Protein AF-A0A834I1A9-F1 (afdb_monomer_lite)

pLDDT: mean 93.48, std 6.76, range [63.28, 98.25]

Radius of gyration: 13.81 Å; chains: 1; bounding box: 37×18×41 Å

InterPro domains:
  IPR029058 Alpha/Beta hydrolase fold [G3DSA:3.40.50.1820] (1-74)
  IPR029058 Alpha/Beta hydrolase fold [SSF53474] (6-65)

Secondary structure (DSSP, 8-state):
-TTTSPPPP-TT-THHHHTTT--TTSPEEEEE--TT--TTSTTHHHHHHHHHHHS--EEEEE--TTTSPPP---

Foldseek 3Di:
DCLVPNQDDDPVDPVSCVVHPDDPVAAEDEAEDAAQDFCPDPPNNVVSVVVVVVHDYHYHYDGPCVVRYHPPPD

Structure (mmCIF, N/CA/C/O backbone):
data_AF-A0A834I1A9-F1
#
_entry.id   AF-A0A834I1A9-F1
#
loop_
_atom_site.group_PDB
_atom_site.id
_atom_site.type_symbol
_atom_site.label_atom_id
_atom_site.label_alt_id
_atom_site.label_comp_id
_atom_site.label_asym_id
_atom_site.label_entity_id
_atom_site.label_seq_id
_atom_site.pdbx_PDB_ins_code
_atom_site.Cartn_x
_atom_site.Cartn_y
_atom_site.Cartn_z
_atom_site.occupancy
_atom_site.B_iso_or_equiv
_atom_site.auth_seq_id
_atom_site.auth_comp_id
_atom_site.auth_asym_id
_atom_site.auth_atom_id
_atom_site.pdbx_PDB_model_num
ATOM 1 N N . ARG A 1 1 ? -8.692 12.035 3.019 1.00 66.81 1 ARG A N 1
ATOM 2 C CA . ARG A 1 1 ? -7.298 12.280 3.468 1.00 66.81 1 ARG A CA 1
ATOM 3 C C . ARG A 1 1 ? -6.357 11.178 2.985 1.00 66.81 1 ARG A C 1
ATOM 5 O O . ARG A 1 1 ? -5.498 11.478 2.170 1.00 66.81 1 ARG A O 1
ATOM 12 N N . THR A 1 2 ? -6.588 9.915 3.364 1.00 84.25 2 THR A N 1
ATOM 13 C CA . THR A 1 2 ? -5.728 8.767 2.995 1.00 84.25 2 THR A CA 1
ATOM 14 C C . THR A 1 2 ? -5.608 8.480 1.493 1.00 84.25 2 THR A C 1
ATOM 16 O O . THR A 1 2 ? -4.649 7.853 1.065 1.00 84.25 2 THR A O 1
ATOM 19 N N . GLN A 1 3 ? -6.543 8.978 0.674 1.00 82.00 3 GLN A N 1
ATOM 20 C CA . GLN A 1 3 ? -6.453 8.938 -0.793 1.00 82.00 3 GLN A CA 1
ATOM 21 C C . GLN A 1 3 ? -5.202 9.623 -1.356 1.00 82.00 3 GLN A C 1
ATOM 23 O O . GLN A 1 3 ? -4.622 9.123 -2.315 1.00 82.00 3 GLN A O 1
ATOM 28 N N . GLN A 1 4 ? -4.812 10.760 -0.773 1.00 86.56 4 GLN A N 1
ATOM 29 C CA . GLN A 1 4 ? -3.685 11.576 -1.236 1.00 86.56 4 GLN A CA 1
ATOM 30 C C . GLN A 1 4 ? -2.452 11.374 -0.344 1.00 86.56 4 GLN A C 1
ATOM 32 O O . GLN A 1 4 ? -1.332 11.281 -0.838 1.00 86.56 4 GLN A O 1
ATOM 37 N N . GLU A 1 5 ? -2.669 11.229 0.966 1.00 92.00 5 GLU A N 1
ATOM 38 C CA . GLU A 1 5 ? -1.623 11.013 1.969 1.00 92.00 5 GLU A CA 1
ATOM 39 C C . GLU A 1 5 ? -1.819 9.646 2.644 1.00 92.00 5 GLU A C 1
ATOM 41 O O . GLU A 1 5 ? -2.575 9.559 3.615 1.00 92.00 5 GLU A O 1
ATOM 46 N N . PRO A 1 6 ? -1.213 8.560 2.131 1.00 93.88 6 PRO A N 1
ATOM 47 C CA . PRO A 1 6 ? -1.386 7.235 2.713 1.00 93.88 6 PRO A CA 1
ATOM 48 C C . PRO A 1 6 ? -0.654 7.102 4.052 1.00 93.88 6 PRO A C 1
ATOM 50 O O . PRO A 1 6 ? 0.362 7.752 4.296 1.00 93.88 6 PRO A O 1
ATOM 53 N N . GLU A 1 7 ? -1.137 6.185 4.883 1.00 96.06 7 GLU A N 1
ATOM 54 C CA . GLU A 1 7 ? -0.448 5.738 6.093 1.00 96.06 7 GLU A CA 1
ATOM 55 C C . GLU A 1 7 ? 0.329 4.453 5.783 1.00 96.06 7 GLU A C 1
ATOM 57 O O . GLU A 1 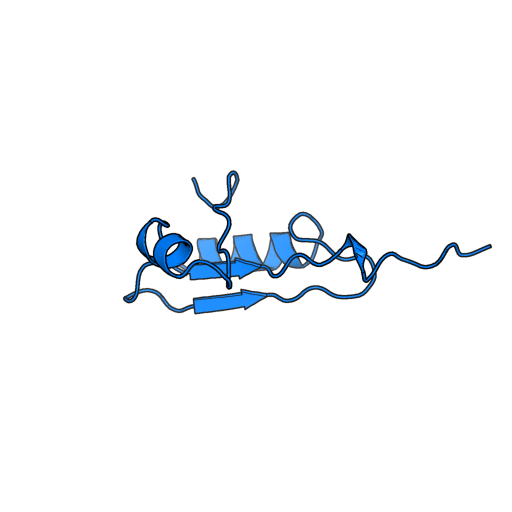7 ? -0.159 3.581 5.059 1.00 96.06 7 GLU A O 1
ATOM 62 N N . LEU A 1 8 ? 1.546 4.331 6.313 1.00 95.94 8 LEU A N 1
ATOM 63 C CA . LEU A 1 8 ? 2.338 3.115 6.167 1.00 95.94 8 LEU A CA 1
ATOM 64 C C . LEU A 1 8 ? 1.836 2.054 7.153 1.00 95.94 8 LEU A C 1
ATOM 66 O O . LEU A 1 8 ? 1.930 2.241 8.365 1.00 95.94 8 LEU A O 1
ATOM 70 N N . LEU A 1 9 ? 1.365 0.927 6.621 1.00 97.00 9 LEU A N 1
ATOM 71 C CA . LEU A 1 9 ? 1.147 -0.291 7.395 1.00 97.00 9 LEU A CA 1
ATOM 72 C C . LEU A 1 9 ? 2.429 -1.124 7.367 1.00 97.00 9 LEU A C 1
ATOM 74 O O . LEU A 1 9 ? 2.880 -1.550 6.305 1.00 97.00 9 LEU A O 1
ATOM 78 N N . ASP A 1 10 ? 3.018 -1.330 8.537 1.00 96.94 10 ASP A N 1
ATOM 79 C CA . ASP A 1 10 ? 4.284 -2.026 8.730 1.00 96.94 10 ASP A CA 1
ATOM 80 C C . ASP A 1 10 ? 4.009 -3.428 9.277 1.00 96.94 10 ASP A C 1
ATOM 82 O O . ASP A 1 10 ? 3.563 -3.604 10.409 1.00 96.94 10 ASP A O 1
ATOM 86 N N . THR A 1 11 ? 4.279 -4.449 8.467 1.00 95.19 11 THR A N 1
ATOM 87 C CA . THR A 1 11 ? 3.997 -5.848 8.820 1.00 95.19 11 THR A CA 1
ATOM 88 C C . THR A 1 11 ? 4.867 -6.378 9.958 1.00 95.19 11 THR A C 1
ATOM 90 O O . THR A 1 11 ? 4.580 -7.450 10.483 1.00 95.19 11 THR A O 1
ATOM 93 N N . THR A 1 12 ? 5.929 -5.662 10.336 1.00 97.75 12 THR A N 1
ATOM 94 C CA . THR A 1 12 ? 6.785 -6.009 11.484 1.00 97.75 12 THR A CA 1
ATOM 95 C C . THR A 1 12 ? 6.320 -5.358 12.787 1.00 97.75 12 THR A C 1
ATOM 97 O O . THR A 1 12 ? 6.845 -5.673 13.854 1.00 97.75 12 THR A O 1
ATOM 100 N N . ARG A 1 13 ? 5.329 -4.462 12.705 1.00 97.75 13 ARG A N 1
ATOM 101 C CA . ARG A 1 13 ? 4.844 -3.620 13.799 1.00 97.75 13 ARG A CA 1
ATOM 102 C C . ARG A 1 13 ? 3.323 -3.585 13.808 1.00 97.75 13 ARG A C 1
ATOM 104 O O . ARG A 1 13 ? 2.697 -2.778 13.116 1.00 97.75 13 ARG A O 1
ATOM 111 N N . GLU A 1 14 ? 2.722 -4.480 14.588 1.00 96.50 14 GLU A N 1
ATOM 112 C CA . GLU A 1 14 ? 1.265 -4.659 14.658 1.00 96.50 14 GLU A CA 1
ATOM 113 C C . GLU A 1 14 ? 0.529 -3.356 15.015 1.00 96.50 14 GLU A C 1
ATOM 115 O O . GLU A 1 14 ? -0.553 -3.075 14.493 1.00 96.50 14 GLU A O 1
ATOM 120 N N . GLU A 1 15 ? 1.146 -2.498 15.833 1.00 97.44 15 GLU A N 1
ATOM 121 C CA . GLU A 1 15 ? 0.585 -1.207 16.221 1.00 97.44 15 GLU A CA 1
ATOM 122 C C . GLU A 1 15 ? 0.371 -0.257 15.036 1.00 97.44 15 GLU A C 1
ATOM 124 O O . GLU A 1 15 ? -0.481 0.627 15.117 1.00 97.44 15 GLU A O 1
ATOM 129 N N . SER A 1 16 ? 1.082 -0.447 13.918 1.00 97.88 16 SER A N 1
ATOM 130 C CA . SER A 1 16 ? 0.868 0.346 12.701 1.00 97.88 16 SE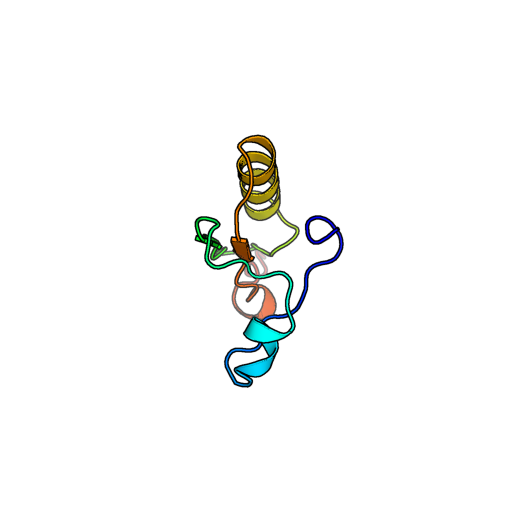R A CA 1
ATOM 131 C C . SER A 1 16 ? -0.544 0.174 12.135 1.00 97.88 16 SER A C 1
ATOM 133 O O . SER A 1 16 ? -1.113 1.136 11.624 1.00 97.88 16 SER A O 1
ATOM 135 N N . LEU A 1 17 ? -1.151 -1.009 12.290 1.00 96.00 17 LEU A N 1
ATOM 136 C CA . LEU A 1 17 ? -2.532 -1.250 11.882 1.00 96.00 17 LEU A CA 1
ATOM 137 C C . LEU A 1 17 ? -3.510 -0.536 12.816 1.00 96.00 17 LEU A C 1
ATOM 139 O O . LEU A 1 17 ? -4.409 0.157 12.343 1.00 96.00 17 LEU A O 1
ATOM 143 N N . TYR A 1 18 ? -3.327 -0.679 14.130 1.00 95.69 18 TYR A N 1
ATOM 144 C CA . TYR A 1 18 ? -4.244 -0.108 15.123 1.00 95.69 18 TYR A CA 1
ATOM 145 C C . TYR A 1 18 ? -4.170 1.418 15.218 1.00 95.69 18 TYR A C 1
ATOM 147 O O . TYR A 1 18 ? -5.170 2.050 15.551 1.00 95.69 18 TYR A O 1
ATOM 155 N N . ASN A 1 19 ? -3.014 2.005 14.900 1.00 96.38 19 ASN A N 1
ATOM 156 C CA . ASN A 1 19 ? -2.810 3.454 14.884 1.00 96.38 19 ASN A CA 1
ATOM 157 C C . ASN A 1 19 ? -3.159 4.102 13.532 1.00 96.38 19 ASN A C 1
ATOM 159 O O . ASN A 1 19 ? -3.056 5.320 13.399 1.00 96.38 19 ASN A O 1
ATOM 163 N N . SER A 1 20 ? -3.559 3.307 12.535 1.00 96.38 20 SER A N 1
ATOM 164 C CA . SER A 1 20 ? -4.025 3.797 11.235 1.00 96.38 20 SER A CA 1
ATOM 165 C C . SER A 1 20 ? -5.528 4.098 11.234 1.00 96.38 20 SER A C 1
ATOM 167 O O . SER A 1 20 ? -6.254 3.826 12.191 1.00 96.38 20 SER A O 1
ATOM 169 N N . GLN A 1 21 ? -6.031 4.599 10.109 1.00 95.94 21 GLN A N 1
ATOM 170 C CA . GLN A 1 21 ? -7.462 4.763 9.842 1.00 95.94 21 GLN A CA 1
ATOM 171 C C . GLN A 1 21 ? -8.175 3.455 9.440 1.00 95.94 21 GLN A C 1
ATOM 173 O O . GLN A 1 21 ? -9.307 3.500 8.948 1.00 95.94 21 GLN A O 1
ATOM 178 N N . PHE A 1 22 ? -7.540 2.289 9.609 1.00 97.00 22 PHE A N 1
ATOM 179 C CA . PHE A 1 22 ? -8.158 1.002 9.300 1.00 97.00 22 PHE A CA 1
ATOM 180 C C . PHE A 1 22 ? -9.455 0.796 10.092 1.00 97.00 22 PHE A C 1
ATOM 182 O O . PHE A 1 22 ? -9.493 0.891 11.320 1.00 97.00 22 PHE A O 1
ATOM 189 N N . ASN A 1 23 ? -10.531 0.445 9.389 1.00 97.31 23 ASN A N 1
ATOM 190 C CA . ASN A 1 23 ? -11.835 0.225 9.999 1.00 97.31 23 ASN A CA 1
ATOM 191 C C . ASN A 1 23 ? -12.344 -1.186 9.708 1.00 97.31 23 ASN A C 1
ATOM 193 O O . ASN A 1 23 ? -12.698 -1.520 8.579 1.00 97.31 23 ASN A O 1
ATOM 197 N N . ARG A 1 24 ? -12.474 -2.001 10.760 1.00 97.25 24 ARG A N 1
ATOM 198 C CA . ARG A 1 24 ? -12.933 -3.401 10.680 1.00 97.25 24 ARG A CA 1
ATOM 199 C C . ARG A 1 24 ? -14.344 -3.574 10.102 1.00 97.25 24 ARG A C 1
ATOM 201 O O . ARG A 1 24 ? -14.692 -4.680 9.704 1.00 97.25 24 ARG A O 1
ATOM 208 N N . ARG A 1 25 ? -15.165 -2.518 10.075 1.00 98.25 25 ARG A N 1
ATOM 209 C CA . ARG A 1 25 ? -16.514 -2.545 9.482 1.00 98.25 25 ARG A CA 1
ATOM 210 C C . ARG A 1 25 ? -16.498 -2.362 7.963 1.00 98.25 25 ARG A C 1
ATOM 212 O O . ARG A 1 25 ? -17.513 -2.632 7.327 1.00 98.25 25 ARG A O 1
ATOM 219 N N . TYR A 1 26 ? -15.399 -1.870 7.391 1.00 97.94 26 TYR A N 1
ATOM 220 C CA . TYR A 1 26 ? -15.279 -1.623 5.956 1.00 97.94 26 TYR A CA 1
ATOM 221 C C . TYR A 1 26 ? -14.624 -2.815 5.250 1.00 97.94 26 TYR A C 1
ATOM 223 O O . TYR A 1 26 ? -13.694 -3.411 5.798 1.00 97.94 26 TYR A O 1
ATOM 231 N N . PRO A 1 27 ? -15.065 -3.182 4.032 1.00 98.25 27 PRO A N 1
ATOM 232 C CA . PRO A 1 27 ? -14.409 -4.237 3.276 1.00 98.25 27 PRO A CA 1
ATOM 233 C C . PRO A 1 27 ? -12.965 -3.854 2.937 1.00 98.25 27 PRO A C 1
ATOM 235 O O . PRO A 1 27 ? -12.680 -2.709 2.579 1.00 98.25 27 PRO A O 1
ATOM 238 N N . THR A 1 28 ? -12.064 -4.833 2.989 1.00 98.00 28 THR A N 1
ATOM 239 C CA . THR A 1 28 ? -10.646 -4.638 2.664 1.00 98.00 28 THR A CA 1
ATOM 240 C C . THR A 1 28 ? -10.347 -5.075 1.235 1.00 98.00 28 THR A C 1
ATOM 242 O O . THR A 1 28 ? -10.803 -6.130 0.785 1.00 98.00 28 THR A O 1
ATOM 245 N N . LYS A 1 29 ? -9.570 -4.262 0.518 1.00 97.69 29 LYS A N 1
ATOM 246 C CA . LYS A 1 29 ? -9.037 -4.544 -0.817 1.00 97.69 29 LYS A CA 1
ATOM 247 C C . LYS A 1 29 ? -7.521 -4.426 -0.768 1.00 97.69 29 LYS A C 1
ATOM 249 O O . LYS A 1 29 ? -6.999 -3.371 -0.423 1.00 97.69 29 LYS A O 1
ATOM 254 N N . ILE A 1 30 ? -6.837 -5.514 -1.106 1.00 97.31 30 ILE A N 1
ATOM 255 C CA . ILE A 1 30 ? -5.381 -5.543 -1.234 1.00 97.31 30 ILE A CA 1
ATOM 256 C C . ILE A 1 30 ? -5.058 -5.485 -2.724 1.00 97.31 30 ILE A C 1
ATOM 258 O O . ILE A 1 30 ? -5.536 -6.318 -3.493 1.00 97.31 30 ILE A O 1
ATOM 262 N N . VAL A 1 31 ? -4.279 -4.484 -3.120 1.00 96.38 31 VAL A N 1
ATOM 263 C CA . VAL A 1 31 ? -3.820 -4.274 -4.494 1.00 96.38 31 VAL A CA 1
ATOM 264 C C . VAL A 1 31 ? -2.319 -4.518 -4.528 1.00 96.38 31 VAL A C 1
ATOM 266 O O . VAL A 1 31 ? -1.565 -3.883 -3.795 1.00 96.38 31 VAL A O 1
ATOM 269 N N . ILE A 1 32 ? -1.887 -5.437 -5.383 1.00 96.88 32 ILE A N 1
ATOM 270 C CA . ILE A 1 32 ? -0.479 -5.782 -5.573 1.00 96.88 32 ILE A CA 1
ATOM 271 C C . ILE A 1 32 ? -0.173 -5.475 -7.036 1.00 96.88 32 ILE A C 1
ATOM 273 O O . ILE A 1 32 ? -0.752 -6.100 -7.924 1.00 96.88 32 ILE A O 1
ATOM 277 N N . HIS A 1 33 ? 0.662 -4.467 -7.293 1.00 95.75 33 HIS A N 1
ATOM 278 C CA . HIS A 1 33 ? 1.047 -4.124 -8.666 1.00 95.75 33 HIS A CA 1
ATOM 279 C C . HIS A 1 33 ? 2.051 -5.149 -9.219 1.00 95.75 33 HIS A C 1
ATOM 281 O O . HIS A 1 33 ? 2.390 -6.110 -8.539 1.00 95.75 33 HIS A O 1
ATOM 287 N N . GLY A 1 34 ? 2.513 -4.979 -10.456 1.00 92.38 34 GLY A N 1
ATOM 288 C CA . GLY A 1 34 ? 3.488 -5.866 -11.097 1.00 92.38 34 GLY A CA 1
ATOM 289 C C . GLY A 1 34 ? 4.620 -5.088 -11.755 1.00 92.38 34 GLY A C 1
ATOM 290 O O . GLY A 1 34 ? 5.003 -4.022 -11.273 1.00 92.38 34 GLY A O 1
ATOM 291 N N . PHE A 1 35 ? 5.107 -5.634 -12.866 1.00 91.69 35 PHE A N 1
ATOM 292 C CA . PHE A 1 35 ? 6.093 -5.043 -13.771 1.00 91.69 35 PHE A CA 1
ATOM 293 C C . PHE A 1 35 ? 5.853 -3.551 -14.038 1.00 91.69 35 PHE A C 1
ATOM 295 O O . PHE A 1 35 ? 4.746 -3.175 -14.423 1.00 91.69 35 PHE A O 1
ATOM 302 N N . GLY A 1 36 ? 6.874 -2.717 -13.804 1.00 89.88 36 GLY A N 1
ATOM 303 C CA . GLY A 1 36 ? 6.822 -1.263 -14.019 1.00 89.88 36 GLY A CA 1
ATOM 304 C C . GLY A 1 36 ? 5.814 -0.519 -13.134 1.00 89.88 36 GLY A C 1
ATOM 305 O O . GLY A 1 36 ? 5.653 0.693 -13.250 1.00 89.88 36 GLY A O 1
ATOM 306 N N . GLY A 1 37 ? 5.123 -1.233 -12.245 1.00 94.19 37 GLY A N 1
ATOM 307 C CA . GLY A 1 37 ? 4.036 -0.701 -11.446 1.00 94.19 37 GLY A CA 1
ATOM 308 C C . GLY A 1 37 ? 4.506 0.015 -10.186 1.00 94.19 37 GLY A C 1
ATOM 309 O O . GLY A 1 37 ? 5.655 -0.076 -9.756 1.00 94.19 37 GLY A O 1
ATOM 310 N N . GLY A 1 38 ? 3.557 0.699 -9.558 1.00 95.06 38 GLY A N 1
ATOM 311 C CA . GLY A 1 38 ? 3.749 1.349 -8.271 1.00 95.06 38 GLY A CA 1
ATOM 312 C C . GLY A 1 38 ? 2.424 1.838 -7.705 1.00 95.06 38 GLY A C 1
ATOM 313 O O . GLY A 1 38 ? 1.388 1.823 -8.383 1.00 95.06 38 GLY A O 1
ATOM 314 N N . ARG A 1 39 ? 2.440 2.311 -6.456 1.00 94.19 39 ARG A N 1
ATOM 315 C CA . ARG A 1 39 ? 1.214 2.783 -5.783 1.00 94.19 39 ARG A CA 1
ATOM 316 C C . ARG A 1 39 ? 0.572 4.018 -6.419 1.00 94.19 39 ARG A C 1
ATOM 318 O O . ARG A 1 39 ? -0.619 4.248 -6.234 1.00 94.19 39 ARG A O 1
ATOM 325 N N . ASN A 1 40 ? 1.369 4.819 -7.127 1.00 94.56 40 ASN A N 1
ATOM 326 C CA . ASN A 1 40 ? 0.952 6.073 -7.761 1.00 94.56 40 ASN A CA 1
ATOM 327 C C . ASN A 1 40 ? 0.854 5.961 -9.290 1.00 94.56 40 ASN A C 1
ATOM 329 O O . ASN A 1 40 ? 0.740 6.980 -9.963 1.00 94.56 40 ASN A O 1
ATOM 333 N N . LEU A 1 41 ? 0.937 4.747 -9.835 1.00 94.44 41 LEU A N 1
ATOM 334 C CA . LEU A 1 41 ? 0.849 4.491 -11.268 1.00 94.44 41 LEU A CA 1
ATOM 335 C C . LEU A 1 41 ? -0.448 3.741 -11.569 1.00 94.44 41 LEU A C 1
ATOM 337 O O . LEU A 1 41 ? -0.898 2.919 -10.764 1.00 94.44 41 LEU A O 1
ATOM 341 N N . SER A 1 42 ? -1.045 4.014 -12.729 1.00 94.50 42 SER A N 1
ATOM 342 C CA . SER A 1 42 ? -2.163 3.213 -13.232 1.00 94.50 42 SER A CA 1
ATOM 343 C C . SER A 1 42 ? -1.716 1.748 -13.382 1.00 94.50 42 SER A C 1
ATOM 345 O O . SER A 1 42 ? -0.570 1.502 -13.771 1.00 94.50 42 SER A O 1
ATOM 347 N N . PRO A 1 43 ? -2.568 0.762 -13.034 1.00 94.75 43 PRO A N 1
ATOM 348 C CA . PRO A 1 43 ? -3.976 0.895 -12.629 1.00 94.75 43 PRO A CA 1
ATOM 349 C C . PRO A 1 43 ? -4.215 1.047 -11.112 1.00 94.75 43 PRO A C 1
ATOM 351 O O . PRO A 1 43 ? -5.365 1.024 -10.670 1.00 94.75 43 PRO A O 1
ATOM 354 N N . SER A 1 44 ? -3.173 1.186 -10.283 1.00 95.69 44 SER A N 1
ATOM 355 C CA . SER A 1 44 ? -3.318 1.284 -8.818 1.00 95.69 44 SER A CA 1
ATOM 356 C C . SER A 1 44 ? -4.155 2.494 -8.393 1.00 95.69 44 SER A C 1
ATOM 358 O O . SER A 1 44 ? -5.023 2.375 -7.525 1.00 95.69 44 SER A O 1
ATOM 360 N N . THR A 1 45 ? -3.918 3.649 -9.022 1.00 94.69 45 THR A N 1
ATOM 361 C CA . THR A 1 45 ? -4.687 4.887 -8.808 1.00 94.69 45 THR A CA 1
ATOM 362 C C . THR A 1 45 ? -6.142 4.714 -9.227 1.00 94.69 45 THR A C 1
ATOM 364 O O . THR A 1 45 ? -7.042 5.032 -8.457 1.00 94.69 45 THR A O 1
ATOM 367 N N . ASP A 1 46 ? -6.370 4.109 -10.391 1.00 95.69 46 ASP A N 1
ATOM 368 C CA . ASP A 1 46 ? -7.701 3.983 -10.991 1.00 95.69 46 ASP A CA 1
ATOM 369 C C . ASP A 1 46 ? -8.592 3.055 -10.159 1.00 95.69 46 ASP A C 1
ATOM 371 O O . ASP A 1 46 ? -9.753 3.360 -9.881 1.00 95.69 46 ASP A O 1
ATOM 375 N N . MET A 1 47 ? -8.032 1.936 -9.685 1.00 95.25 47 MET A N 1
ATOM 376 C CA . MET A 1 47 ? -8.728 1.040 -8.762 1.00 95.25 47 MET A CA 1
ATOM 377 C C . MET A 1 47 ? -9.040 1.727 -7.434 1.00 95.25 47 MET A C 1
ATOM 379 O O . MET A 1 47 ? -10.147 1.572 -6.912 1.00 95.25 47 MET A O 1
ATOM 383 N N . ARG A 1 48 ? -8.082 2.479 -6.876 1.00 94.44 48 ARG A N 1
ATOM 384 C CA . ARG A 1 48 ? -8.277 3.208 -5.618 1.00 94.44 48 ARG A CA 1
ATOM 385 C C . ARG A 1 48 ? -9.441 4.191 -5.738 1.00 94.44 48 ARG A C 1
ATOM 387 O O . ARG A 1 48 ? -10.339 4.169 -4.895 1.00 94.44 48 ARG A O 1
ATOM 394 N N . ASP A 1 49 ? -9.449 4.989 -6.798 1.00 94.81 49 ASP A N 1
ATOM 395 C CA . ASP A 1 49 ? -10.476 6.000 -7.042 1.00 94.81 49 ASP A CA 1
ATOM 396 C C . ASP A 1 49 ? -11.847 5.348 -7.276 1.00 94.81 49 ASP A C 1
ATOM 398 O O . ASP A 1 49 ? -12.844 5.762 -6.679 1.00 94.81 49 ASP A O 1
ATOM 402 N N . ALA A 1 50 ? -11.900 4.255 -8.045 1.00 96.25 50 ALA A N 1
ATOM 403 C CA . ALA A 1 50 ? -13.134 3.511 -8.291 1.00 96.25 50 ALA A CA 1
ATOM 404 C C . ALA A 1 50 ? -13.744 2.914 -7.009 1.00 96.25 50 ALA A C 1
ATOM 406 O O . ALA A 1 50 ? -14.965 2.953 -6.826 1.00 96.25 50 ALA A O 1
ATOM 407 N N . TYR A 1 51 ? -12.924 2.369 -6.103 1.00 96.25 51 TYR A N 1
ATOM 408 C CA . TYR A 1 51 ? -13.423 1.853 -4.825 1.00 96.25 51 TYR A CA 1
ATOM 409 C C . TYR A 1 51 ? -13.920 2.975 -3.916 1.00 96.25 51 TYR A C 1
ATOM 411 O O . TYR A 1 51 ? -15.009 2.851 -3.355 1.00 96.25 51 TYR A O 1
ATOM 419 N N . PHE A 1 52 ? -13.187 4.084 -3.813 1.00 92.94 52 PHE A N 1
ATOM 420 C CA . PHE A 1 52 ? -13.635 5.225 -3.015 1.00 92.94 52 PHE A CA 1
ATOM 421 C C . PHE A 1 52 ? -14.900 5.889 -3.562 1.00 92.94 52 PHE A C 1
ATOM 423 O O . PHE A 1 52 ? -15.719 6.356 -2.774 1.00 92.94 52 PHE A O 1
ATOM 430 N N . TYR A 1 53 ? -15.104 5.884 -4.881 1.00 95.88 53 TYR A N 1
ATOM 431 C CA . TYR A 1 53 ? -16.361 6.331 -5.482 1.00 95.88 53 TYR A CA 1
ATOM 432 C C . TYR A 1 53 ? -17.548 5.439 -5.080 1.00 95.88 53 TYR A C 1
ATOM 434 O O . TYR A 1 53 ? -18.655 5.929 -4.870 1.00 95.88 53 TYR A O 1
ATOM 442 N N . ARG A 1 54 ? -17.330 4.124 -4.941 1.00 96.44 54 ARG A N 1
ATOM 443 C CA . ARG A 1 54 ? -18.381 3.163 -4.559 1.00 96.44 54 ARG A CA 1
ATOM 444 C C . ARG A 1 54 ? -18.721 3.175 -3.072 1.00 96.44 54 ARG A C 1
ATOM 446 O O . ARG A 1 54 ? -19.812 2.737 -2.710 1.00 96.44 54 ARG A O 1
ATOM 453 N N . GLY A 1 55 ? -17.812 3.631 -2.214 1.00 95.88 55 GLY A N 1
ATOM 454 C CA . GLY A 1 55 ? -18.075 3.762 -0.787 1.00 95.88 55 GLY A CA 1
ATOM 455 C C . GLY A 1 55 ? -16.832 3.635 0.084 1.00 95.88 55 GLY A C 1
ATOM 456 O O . GLY A 1 55 ? -15.713 3.944 -0.317 1.00 95.88 55 GLY A O 1
ATOM 457 N N . ASN A 1 56 ? -17.052 3.178 1.315 1.00 96.81 56 ASN A N 1
ATOM 458 C CA . ASN A 1 56 ? -16.008 3.086 2.327 1.00 96.81 56 ASN A CA 1
ATOM 459 C C . ASN A 1 56 ? -15.289 1.736 2.257 1.00 96.81 56 ASN A C 1
ATOM 461 O O . ASN A 1 56 ? -15.901 0.689 2.474 1.00 96.81 56 ASN A O 1
ATOM 465 N N . TYR A 1 57 ? -13.984 1.775 2.001 1.00 9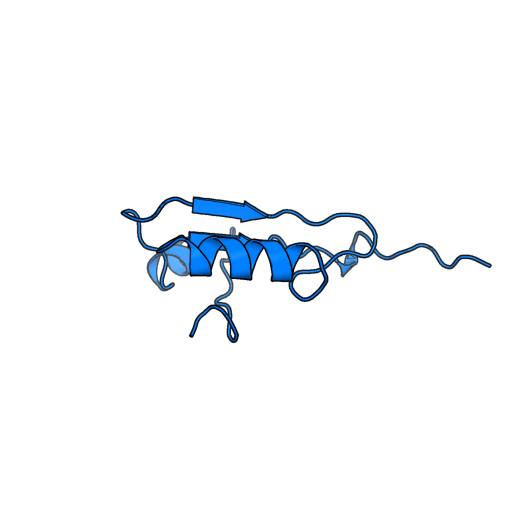7.62 57 TYR A N 1
ATOM 466 C CA . TYR A 1 57 ? -13.116 0.603 1.906 1.00 97.62 57 TYR A CA 1
ATOM 467 C C . TYR A 1 57 ? -11.792 0.856 2.625 1.00 97.62 57 TYR A C 1
ATOM 469 O O . TYR A 1 57 ? -11.287 1.980 2.627 1.00 97.62 57 TYR A O 1
ATOM 477 N N . ASN A 1 58 ? -11.192 -0.208 3.159 1.00 97.69 58 ASN A N 1
ATOM 478 C CA . ASN A 1 58 ? -9.766 -0.208 3.479 1.00 97.69 58 ASN A CA 1
ATOM 479 C C . ASN A 1 58 ? -9.014 -0.638 2.214 1.00 97.69 58 ASN A C 1
ATOM 481 O O . ASN A 1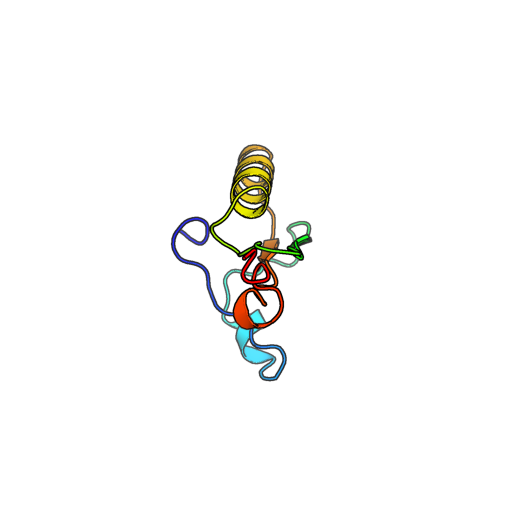 58 ? -9.104 -1.798 1.812 1.00 97.69 58 ASN A O 1
ATOM 485 N N . ILE A 1 59 ? -8.306 0.279 1.560 1.00 97.12 59 ILE A N 1
ATOM 486 C CA . ILE A 1 59 ? -7.527 -0.022 0.351 1.00 97.12 59 ILE A CA 1
ATOM 487 C C . ILE A 1 59 ? -6.051 -0.035 0.739 1.00 97.12 59 ILE A C 1
ATOM 489 O O . ILE A 1 59 ? -5.515 0.991 1.151 1.00 97.12 59 ILE A O 1
ATOM 493 N N . ILE A 1 60 ? -5.410 -1.194 0.614 1.00 97.38 60 ILE A N 1
ATOM 494 C CA . ILE A 1 60 ? -4.001 -1.408 0.956 1.00 97.38 60 ILE A CA 1
ATOM 495 C C . ILE A 1 60 ? -3.262 -1.732 -0.339 1.00 97.38 60 ILE A C 1
ATOM 497 O O . ILE A 1 60 ? -3.551 -2.7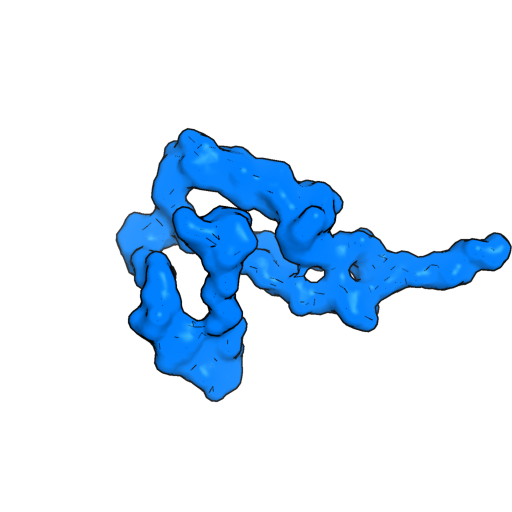44 -0.976 1.00 97.38 60 ILE A O 1
ATOM 501 N N . ILE A 1 61 ? -2.325 -0.873 -0.737 1.00 96.75 61 ILE A N 1
ATOM 502 C CA . ILE A 1 61 ? -1.485 -1.102 -1.915 1.00 96.75 61 ILE A CA 1
ATOM 503 C C . ILE A 1 61 ? -0.116 -1.584 -1.442 1.00 96.75 61 ILE A C 1
ATOM 505 O O . ILE A 1 61 ? 0.559 -0.880 -0.693 1.00 96.75 61 ILE A O 1
ATOM 509 N N . VAL A 1 62 ? 0.288 -2.771 -1.886 1.00 97.06 62 VAL A N 1
ATOM 510 C CA . VAL A 1 62 ? 1.630 -3.306 -1.644 1.00 97.06 62 VAL A CA 1
ATOM 511 C C . VAL A 1 62 ? 2.562 -2.704 -2.688 1.00 97.06 62 VAL A C 1
ATOM 513 O O . VAL A 1 62 ? 2.506 -3.085 -3.856 1.00 97.06 62 VAL A O 1
ATOM 516 N N . ASP A 1 63 ? 3.376 -1.733 -2.271 1.00 95.88 63 ASP A N 1
ATOM 517 C CA . ASP A 1 63 ? 4.339 -1.060 -3.142 1.00 95.88 63 ASP A CA 1
ATOM 518 C C . ASP A 1 63 ? 5.717 -1.712 -3.030 1.00 95.88 63 ASP A C 1
ATOM 520 O O . ASP A 1 63 ? 6.408 -1.583 -2.019 1.00 95.88 63 ASP A O 1
ATOM 524 N N . TYR A 1 64 ? 6.100 -2.426 -4.081 1.00 95.62 64 TYR A N 1
ATOM 525 C CA . TYR A 1 64 ? 7.391 -3.096 -4.213 1.00 95.62 64 TYR A CA 1
ATOM 526 C C . TYR A 1 64 ? 8.085 -2.709 -5.526 1.00 95.62 64 TYR A C 1
ATOM 528 O O . TYR A 1 64 ? 8.898 -3.468 -6.054 1.00 95.62 64 TYR A O 1
ATOM 536 N N . GLY A 1 65 ? 7.793 -1.510 -6.053 1.00 94.31 65 GLY A N 1
ATOM 537 C CA . GLY A 1 65 ? 8.297 -1.027 -7.347 1.00 94.31 65 GLY A CA 1
ATOM 538 C C . GLY A 1 65 ? 9.821 -1.059 -7.492 1.00 94.31 65 GLY A C 1
ATOM 539 O O . GLY A 1 65 ? 10.342 -1.201 -8.596 1.00 94.31 65 GLY A O 1
ATOM 540 N N . THR A 1 66 ? 10.566 -1.016 -6.385 1.00 93.38 66 THR A N 1
ATOM 541 C CA . THR A 1 66 ? 12.029 -1.163 -6.395 1.00 93.38 66 THR A CA 1
ATOM 542 C C . THR A 1 66 ? 12.507 -2.544 -6.855 1.00 93.38 66 THR A C 1
ATOM 544 O O . THR A 1 66 ? 13.628 -2.633 -7.356 1.00 93.38 66 THR A O 1
ATOM 547 N N . LEU A 1 67 ? 11.677 -3.586 -6.727 1.00 93.88 67 LEU A N 1
ATOM 548 C CA . LEU A 1 67 ? 11.985 -4.977 -7.080 1.00 93.88 67 LEU A CA 1
ATOM 549 C C . LEU A 1 67 ? 11.444 -5.397 -8.458 1.00 93.88 67 LEU A C 1
ATOM 551 O O . LEU A 1 67 ? 11.838 -6.440 -8.968 1.00 93.88 67 LEU A O 1
ATOM 555 N N . VAL A 1 68 ? 10.550 -4.605 -9.060 1.00 91.56 68 VAL A N 1
ATOM 556 C CA . VAL A 1 68 ? 9.878 -4.910 -10.343 1.00 91.56 68 VAL A CA 1
ATOM 557 C C . VAL A 1 68 ? 10.008 -3.777 -11.353 1.00 91.56 68 VAL A C 1
ATOM 559 O O . VAL A 1 68 ? 9.082 -3.472 -12.106 1.00 91.56 68 VAL A O 1
ATOM 562 N N . LYS A 1 69 ? 11.182 -3.144 -11.369 1.00 88.69 69 LYS A N 1
ATOM 563 C CA . LYS A 1 69 ? 11.521 -2.136 -12.373 1.00 88.69 69 LYS A CA 1
ATOM 564 C C . LYS A 1 69 ? 11.466 -2.749 -13.766 1.00 88.69 69 LYS A C 1
ATOM 566 O O . LYS A 1 69 ? 11.852 -3.903 -13.957 1.00 88.69 69 LYS A O 1
ATOM 571 N N . GLU A 1 70 ? 11.018 -1.957 -14.731 1.00 86.81 70 GLU A N 1
ATOM 572 C CA . GLU A 1 70 ? 11.137 -2.343 -16.131 1.00 86.81 70 GLU A CA 1
ATOM 573 C C . GLU A 1 70 ? 12.622 -2.581 -16.458 1.00 86.81 70 GLU A C 1
ATOM 575 O O . GLU A 1 70 ? 13.482 -1.817 -15.999 1.00 86.81 70 GLU A O 1
ATOM 580 N N . PRO A 1 71 ? 12.962 -3.650 -17.196 1.00 81.94 71 PRO A N 1
ATOM 581 C CA . PRO A 1 71 ? 14.315 -3.869 -17.659 1.00 81.94 71 PRO A CA 1
ATOM 582 C C . PRO A 1 71 ? 14.723 -2.698 -18.549 1.00 81.94 71 PRO A C 1
ATOM 584 O O . PRO A 1 71 ? 13.902 -2.146 -19.282 1.00 81.94 71 PRO A O 1
ATOM 587 N N . CYS A 1 72 ? 16.006 -2.346 -18.524 1.00 80.31 72 CYS A N 1
ATOM 588 C CA . CYS A 1 72 ? 16.566 -1.452 -19.526 1.00 80.31 72 CYS A CA 1
ATOM 589 C C . CYS A 1 72 ? 16.416 -2.130 -20.897 1.00 80.31 72 CYS A C 1
ATOM 591 O O . CYS A 1 72 ? 17.191 -3.027 -21.232 1.00 80.31 72 CYS A O 1
ATOM 593 N N . LEU A 1 73 ? 15.393 -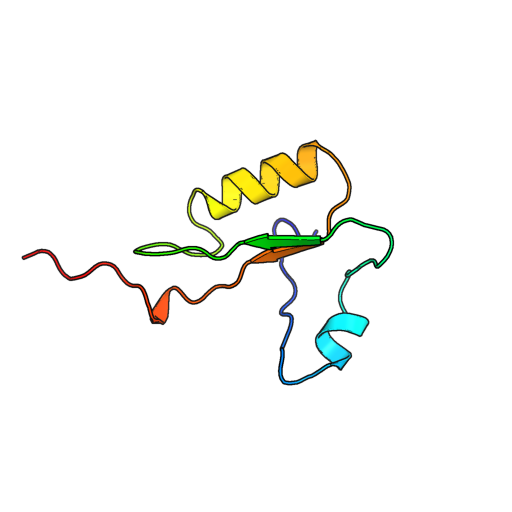1.747 -21.662 1.00 69.31 73 LEU A N 1
ATOM 594 C CA . LEU A 1 73 ? 15.265 -2.133 -23.061 1.00 69.31 73 LEU A CA 1
ATOM 595 C C . LEU A 1 73 ? 16.335 -1.342 -23.819 1.00 69.31 73 LEU A C 1
ATOM 597 O O . LEU A 1 73 ? 16.318 -0.111 -23.815 1.00 69.31 73 LEU A O 1
ATOM 601 N N . SER A 1 74 ? 17.323 -2.068 -24.338 1.00 63.28 74 SER A N 1
ATOM 602 C CA . SER A 1 74 ? 18.424 -1.526 -25.146 1.00 63.28 74 SER A CA 1
ATOM 603 C C . SER A 1 74 ? 18.051 -1.514 -26.617 1.00 63.28 74 SER A C 1
ATOM 605 O O . SER A 1 74 ? 17.240 -2.379 -27.020 1.00 63.28 74 SER A O 1
#

Organism: Rhynchophorus ferrugineus (NCBI:txid354439)

Sequence (74 aa):
RTQQEPELLDTTREESLYNSQFNRRYPTKIVIHGFGGGRNLSPSTDMRDAYFYRGNYNIIIVDYGTLVKEPCLS